Protein AF-A0AAQ3QI28-F1 (afdb_monomer_lite)

pLDDT: mean 74.13, std 18.62, range [35.41, 94.31]

Radius of gyration: 17.03 Å; chains: 1; bounding box: 28×38×39 Å

Secondary structure (DSSP, 8-state):
----TTTS--TT-HHHHHHHHHHHHHSSEEEES--HHHHHHHHHHHHHTTTT-EEEE---HHHH--SHHHHHTSS---------------

Sequence (90 aa):
MARMPWLLTAPGWEGFLEEIVESEATTDGVVINSFDDLERVYVDCYSGNMEGKKVWTLGPLSLVHKDPDNKAARGNGVSIVGGEEHQVIR

Organism: NCBI:txid4628

Foldseek 3Di:
DDDPCPPQVDPPNVVVVVVVVVCLVPDLAEEAAADCVVQVVPQVVVCVVSPNRDYHHDYPPCVVQVDPVSVVPPDDPDCPPDDDDDDDDD

Structure (mmCIF, N/CA/C/O backbone):
data_AF-A0AAQ3QI28-F1
#
_entry.id   AF-A0AAQ3QI28-F1
#
loop_
_atom_site.group_PDB
_atom_site.id
_atom_site.type_symbol
_atom_site.label_atom_id
_atom_site.label_alt_id
_atom_site.label_comp_id
_atom_site.label_asym_id
_atom_site.label_entity_id
_atom_site.label_seq_id
_atom_site.pdbx_PDB_ins_code
_atom_site.Cartn_x
_atom_site.Cartn_y
_atom_site.Cartn_z
_atom_site.occupancy
_atom_site.B_iso_or_equiv
_atom_site.auth_seq_id
_atom_site.auth_comp_id
_atom_site.auth_asym_id
_atom_site.auth_atom_id
_atom_site.pdbx_PDB_model_num
ATOM 1 N N . MET A 1 1 ? -2.760 2.063 13.781 1.00 45.78 1 MET A N 1
ATOM 2 C CA . MET A 1 1 ? -1.626 2.035 12.831 1.00 45.78 1 MET A CA 1
ATOM 3 C C . MET A 1 1 ? -0.302 1.846 13.560 1.00 45.78 1 MET A C 1
ATOM 5 O O . MET A 1 1 ? 0.001 2.619 14.462 1.00 45.78 1 MET A O 1
ATOM 9 N N . ALA A 1 2 ? 0.486 0.832 13.197 1.00 42.16 2 ALA A N 1
ATOM 10 C CA . ALA A 1 2 ? 1.843 0.660 13.713 1.00 42.16 2 ALA A CA 1
ATOM 11 C C . ALA A 1 2 ? 2.801 1.595 12.953 1.00 42.16 2 ALA A C 1
ATOM 13 O O . ALA A 1 2 ? 3.068 1.387 11.774 1.00 42.16 2 ALA A O 1
ATOM 14 N N . ARG A 1 3 ? 3.310 2.638 13.618 1.00 50.53 3 ARG A N 1
ATOM 15 C CA . ARG A 1 3 ? 4.389 3.485 13.079 1.00 50.53 3 ARG A CA 1
ATOM 16 C C . ARG A 1 3 ? 5.639 2.618 12.940 1.00 50.53 3 ARG A C 1
ATOM 18 O O . ARG A 1 3 ? 6.050 2.028 13.933 1.00 50.53 3 ARG A O 1
ATOM 25 N N . MET A 1 4 ? 6.223 2.512 11.744 1.00 55.84 4 MET A N 1
ATOM 26 C CA . MET A 1 4 ? 7.454 1.743 11.515 1.00 55.84 4 MET A CA 1
ATOM 27 C C . MET A 1 4 ? 8.653 2.502 12.113 1.00 55.84 4 MET A C 1
ATOM 29 O O . MET A 1 4 ? 9.122 3.469 11.506 1.00 55.84 4 MET A O 1
ATOM 33 N N . PRO A 1 5 ? 9.176 2.104 13.290 1.00 50.38 5 PRO A N 1
ATOM 34 C CA . PRO A 1 5 ? 10.014 3.000 14.085 1.00 50.38 5 PRO A CA 1
ATOM 35 C C . PRO A 1 5 ? 11.423 3.197 13.513 1.00 50.38 5 PRO A C 1
ATOM 37 O O . PRO A 1 5 ? 12.080 4.174 13.842 1.00 50.38 5 PRO A O 1
ATOM 40 N N . TRP A 1 6 ? 11.904 2.287 12.659 1.00 51.84 6 TRP A N 1
ATOM 41 C CA . TRP A 1 6 ? 13.305 2.283 12.218 1.00 51.84 6 TRP A CA 1
ATOM 42 C C . TRP A 1 6 ? 13.529 2.718 10.763 1.00 51.84 6 TRP A C 1
ATOM 44 O O . TRP A 1 6 ? 14.610 3.201 10.452 1.00 51.84 6 TRP A O 1
ATOM 54 N N . LEU A 1 7 ? 12.533 2.585 9.879 1.00 55.03 7 LEU A N 1
ATOM 55 C CA . LEU A 1 7 ? 12.676 2.952 8.461 1.00 55.03 7 LEU A CA 1
ATOM 56 C C . LEU A 1 7 ? 12.266 4.402 8.182 1.00 55.03 7 LEU A C 1
ATOM 58 O O . LEU A 1 7 ? 12.811 5.044 7.293 1.00 55.03 7 LEU A O 1
ATOM 62 N N . LEU A 1 8 ? 11.299 4.908 8.944 1.00 61.38 8 LEU A N 1
ATOM 63 C CA . LEU A 1 8 ? 10.633 6.169 8.641 1.00 61.38 8 LEU A CA 1
ATOM 64 C C . LEU A 1 8 ? 10.783 7.216 9.749 1.00 61.38 8 LEU A C 1
ATOM 66 O O . LEU A 1 8 ? 10.523 8.377 9.499 1.00 61.38 8 LEU A O 1
ATOM 70 N N . THR A 1 9 ? 11.262 6.863 10.947 1.00 62.91 9 THR A N 1
ATOM 71 C CA . THR A 1 9 ? 11.287 7.781 12.112 1.00 62.91 9 THR A CA 1
ATOM 72 C C . THR A 1 9 ? 12.646 8.476 12.304 1.00 62.91 9 THR A C 1
ATOM 74 O O . THR A 1 9 ? 13.054 8.760 13.429 1.00 62.91 9 THR A O 1
ATOM 77 N N . ALA A 1 10 ? 13.388 8.711 11.218 1.00 68.38 10 ALA A N 1
ATOM 78 C CA . ALA A 1 10 ? 14.643 9.456 11.279 1.00 68.38 10 ALA A CA 1
ATOM 79 C C . ALA A 1 10 ? 14.367 10.950 11.559 1.00 68.38 10 ALA A C 1
ATOM 81 O O . ALA A 1 10 ? 13.412 11.496 11.001 1.00 68.38 10 ALA A O 1
ATOM 82 N N . PRO A 1 11 ? 15.188 11.622 12.388 1.00 77.38 11 PRO A N 1
ATOM 83 C CA . PRO A 1 11 ? 15.004 13.040 12.671 1.00 77.38 11 PRO A CA 1
ATOM 84 C C . PRO A 1 11 ? 15.091 13.874 11.385 1.00 77.38 11 PRO A C 1
ATOM 86 O O . PRO A 1 11 ? 15.971 13.646 10.552 1.00 77.38 11 PRO A O 1
ATOM 89 N N . GLY A 1 12 ? 14.184 14.837 11.224 1.00 82.38 12 GLY A N 1
ATOM 90 C CA . GLY A 1 12 ? 14.079 15.700 10.042 1.00 82.38 12 GLY A CA 1
ATOM 91 C C . GLY A 1 12 ? 13.100 15.215 8.966 1.00 82.38 12 GLY A C 1
ATOM 92 O O . GLY A 1 12 ? 12.942 15.896 7.955 1.00 82.38 12 GLY A O 1
ATOM 93 N N . TRP A 1 13 ? 12.441 14.069 9.165 1.00 83.56 13 TRP A N 1
ATOM 94 C CA . TRP A 1 13 ? 11.394 13.547 8.272 1.00 83.56 13 TRP A CA 1
ATOM 95 C C . TRP A 1 13 ? 9.979 13.699 8.845 1.00 83.56 13 TRP A C 1
ATOM 97 O O . TRP A 1 13 ? 9.017 13.276 8.212 1.00 83.56 13 TRP A O 1
ATOM 107 N N . GLU A 1 14 ? 9.821 14.312 10.020 1.00 85.00 14 GLU A N 1
ATOM 108 C CA . GLU A 1 14 ? 8.561 14.328 10.770 1.00 85.00 14 GLU A CA 1
ATOM 109 C C . GLU A 1 14 ? 7.395 14.904 9.958 1.00 85.00 14 GLU A C 1
ATOM 111 O O . GLU A 1 14 ? 6.342 14.276 9.897 1.00 85.00 14 GLU A O 1
ATOM 116 N N . GLY A 1 15 ? 7.604 16.039 9.282 1.00 86.94 15 GLY A N 1
ATOM 117 C CA . GLY A 1 15 ? 6.564 16.666 8.458 1.00 86.94 15 GLY A CA 1
ATOM 118 C C . GLY A 1 15 ? 6.158 15.820 7.248 1.00 86.94 15 GLY A C 1
ATOM 119 O O . GLY A 1 15 ? 4.983 15.747 6.909 1.00 86.94 15 GLY A O 1
ATOM 120 N N . PHE A 1 16 ? 7.108 15.111 6.634 1.00 86.56 16 PHE A N 1
ATOM 121 C CA . PHE A 1 16 ? 6.813 14.210 5.516 1.00 86.56 16 PHE A CA 1
ATOM 122 C C . PHE A 1 16 ? 6.019 12.978 5.968 1.00 86.56 16 PHE A C 1
ATOM 124 O O . PHE A 1 16 ? 5.119 12.520 5.270 1.00 86.56 16 PHE A O 1
ATOM 131 N N . LEU A 1 17 ? 6.315 12.436 7.153 1.00 85.00 17 LEU A N 1
ATOM 132 C CA . LEU A 1 17 ? 5.524 11.336 7.710 1.00 85.00 17 LEU A CA 1
ATOM 133 C C . LEU A 1 17 ? 4.103 11.767 8.056 1.00 85.00 17 LEU A C 1
ATOM 135 O O . LEU A 1 17 ? 3.180 10.975 7.893 1.00 85.00 17 LEU A O 1
ATOM 139 N N . GLU A 1 18 ? 3.936 12.990 8.553 1.00 86.94 18 GLU A N 1
ATOM 140 C CA . GLU A 1 18 ? 2.617 13.553 8.831 1.00 86.94 18 GLU A CA 1
ATOM 141 C C . GLU A 1 18 ? 1.797 13.675 7.540 1.00 86.94 18 GLU A C 1
ATOM 143 O O . GLU A 1 18 ? 0.659 13.212 7.501 1.00 86.94 18 GLU A O 1
ATOM 148 N N . GLU A 1 19 ? 2.408 14.154 6.451 1.00 90.56 19 GLU A N 1
ATOM 149 C CA . GLU A 1 19 ? 1.782 14.199 5.123 1.00 90.56 19 GLU A CA 1
ATOM 150 C C . GLU A 1 19 ? 1.386 12.805 4.607 1.00 90.56 19 GLU A C 1
ATOM 152 O O . GLU A 1 19 ? 0.289 12.632 4.070 1.00 90.56 19 GLU A O 1
ATOM 157 N N . ILE A 1 20 ? 2.239 11.791 4.802 1.00 87.38 20 ILE A N 1
ATOM 158 C CA . ILE A 1 20 ? 1.912 10.400 4.447 1.00 87.38 20 ILE A CA 1
ATOM 159 C C . ILE A 1 20 ? 0.693 9.914 5.229 1.00 87.38 20 ILE A C 1
ATOM 161 O O . ILE A 1 20 ? -0.206 9.321 4.637 1.00 87.38 20 ILE A O 1
ATOM 165 N N . VAL A 1 21 ? 0.658 10.147 6.543 1.00 86.44 21 VAL A N 1
ATOM 166 C CA . VAL A 1 21 ? -0.436 9.686 7.410 1.00 86.44 21 VAL A CA 1
ATOM 167 C C . VAL A 1 21 ? -1.751 10.373 7.041 1.00 86.44 21 VAL A C 1
ATOM 169 O O . VAL A 1 21 ? -2.775 9.701 6.935 1.00 86.44 21 VAL A O 1
ATOM 172 N N . GLU A 1 22 ? -1.730 11.682 6.789 1.00 91.00 22 GLU A N 1
ATOM 173 C CA . GLU A 1 22 ? -2.903 12.440 6.337 1.00 91.00 22 GLU A CA 1
ATOM 174 C C . GLU A 1 22 ? -3.394 11.946 4.964 1.00 91.00 22 GLU A C 1
ATOM 176 O O . GLU A 1 22 ? -4.590 11.737 4.748 1.00 91.00 22 GLU A O 1
ATOM 181 N N . SER A 1 23 ? -2.472 11.679 4.038 1.00 89.75 23 SER A N 1
ATOM 182 C CA . SER A 1 23 ? -2.800 11.142 2.711 1.00 89.75 23 SER A CA 1
ATOM 183 C C . SER A 1 23 ? -3.378 9.725 2.793 1.00 89.75 23 SER A C 1
ATOM 185 O O . SER A 1 23 ? -4.360 9.405 2.123 1.00 89.75 23 SER A O 1
ATOM 187 N N . GLU A 1 24 ? -2.820 8.870 3.655 1.00 88.12 24 GLU A N 1
ATOM 188 C CA . GLU A 1 24 ? -3.349 7.530 3.931 1.00 88.12 24 GLU A CA 1
ATOM 189 C C . GLU A 1 24 ? -4.742 7.610 4.572 1.00 88.12 24 GLU A C 1
ATOM 191 O O . GLU A 1 24 ? -5.607 6.784 4.277 1.00 88.12 24 GLU A O 1
ATOM 196 N N . ALA A 1 25 ? -5.006 8.622 5.405 1.00 88.81 25 ALA A N 1
ATOM 197 C CA . ALA A 1 25 ? -6.309 8.855 6.020 1.00 88.81 25 ALA A CA 1
ATOM 198 C C . ALA A 1 25 ? -7.370 9.340 5.014 1.00 88.81 25 ALA A C 1
ATOM 200 O O . ALA A 1 25 ? -8.528 8.933 5.125 1.00 88.81 25 ALA A O 1
ATOM 201 N N . THR A 1 26 ? -6.983 10.140 4.022 1.00 92.69 26 THR A N 1
ATOM 202 C CA . THR A 1 26 ? -7.912 10.817 3.097 1.00 92.69 26 THR A CA 1
ATOM 203 C C . THR A 1 26 ? -8.095 10.120 1.747 1.00 92.69 26 THR A C 1
ATOM 205 O O . THR A 1 26 ? -9.049 10.432 1.037 1.00 92.69 26 THR A O 1
ATOM 208 N N . THR A 1 27 ? -7.234 9.165 1.388 1.00 93.12 27 THR A N 1
ATOM 209 C CA . THR A 1 27 ? -7.334 8.424 0.120 1.00 93.12 27 THR A CA 1
ATOM 210 C C . THR A 1 27 ? -8.553 7.495 0.047 1.00 93.12 27 THR A C 1
ATOM 212 O O . THR A 1 27 ? -8.975 6.903 1.044 1.00 93.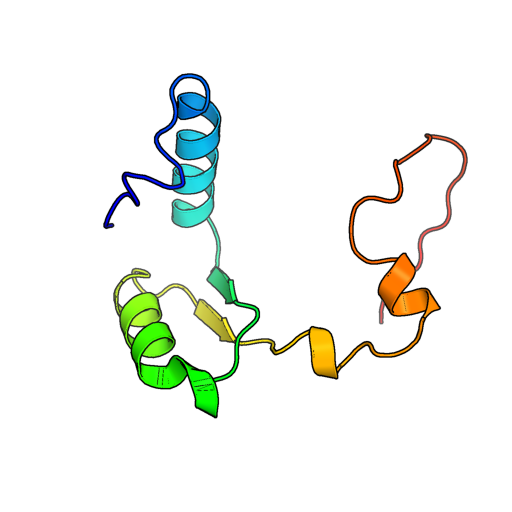12 27 THR A O 1
ATOM 215 N N . ASP A 1 28 ? -9.051 7.276 -1.173 1.00 94.31 28 ASP A N 1
ATOM 216 C CA . ASP A 1 28 ? -10.065 6.263 -1.496 1.00 94.31 28 ASP A CA 1
ATOM 217 C C . ASP A 1 28 ? -9.546 4.820 -1.309 1.00 94.31 28 ASP A C 1
ATOM 219 O O . ASP A 1 28 ? -10.318 3.866 -1.148 1.00 94.31 28 ASP A O 1
ATOM 223 N N . GLY A 1 29 ? -8.224 4.637 -1.344 1.00 93.38 29 GLY A N 1
ATOM 224 C CA . GLY A 1 29 ? -7.582 3.343 -1.151 1.00 93.38 29 GLY A CA 1
ATOM 225 C C . GLY A 1 29 ? -6.089 3.324 -1.467 1.00 93.38 29 GLY A C 1
ATOM 226 O O . GLY A 1 29 ? -5.472 4.357 -1.728 1.00 93.38 29 GLY A O 1
ATOM 227 N N . VAL A 1 30 ? -5.502 2.128 -1.429 1.00 91.06 30 VAL A N 1
ATOM 228 C CA . VAL A 1 30 ? -4.056 1.913 -1.564 1.00 91.06 30 VAL A CA 1
ATOM 229 C C . VAL A 1 30 ? -3.754 0.888 -2.648 1.00 91.06 30 VAL A C 1
ATOM 231 O O . VAL A 1 30 ? -4.350 -0.188 -2.704 1.00 91.06 30 VAL A O 1
ATOM 234 N N . VAL A 1 31 ? -2.784 1.212 -3.498 1.00 91.62 31 VAL A N 1
ATOM 235 C CA . VAL A 1 31 ? -2.235 0.297 -4.500 1.00 91.62 31 VAL A CA 1
ATOM 236 C C . VAL A 1 31 ? -0.907 -0.251 -3.989 1.00 91.62 31 VAL A C 1
ATOM 238 O O . VAL A 1 31 ? -0.000 0.512 -3.664 1.00 91.62 31 VAL A O 1
ATOM 241 N N . ILE A 1 32 ? -0.778 -1.575 -3.941 1.00 88.75 32 ILE A N 1
ATOM 242 C CA . ILE A 1 32 ? 0.414 -2.274 -3.460 1.00 88.75 32 ILE A CA 1
ATOM 243 C C . ILE A 1 32 ? 1.032 -3.038 -4.626 1.00 88.75 32 ILE A C 1
ATOM 245 O O . ILE A 1 32 ? 0.376 -3.860 -5.263 1.00 88.75 32 ILE A O 1
ATOM 249 N N . ASN A 1 33 ? 2.318 -2.807 -4.888 1.00 88.06 33 ASN A N 1
ATOM 250 C CA . ASN A 1 33 ? 3.087 -3.600 -5.845 1.00 88.06 33 ASN A CA 1
ATOM 251 C C . ASN A 1 33 ? 3.481 -4.954 -5.230 1.00 88.06 33 ASN A C 1
ATOM 253 O O . ASN A 1 33 ? 4.634 -5.180 -4.869 1.00 88.06 33 ASN A O 1
ATOM 257 N N . SER A 1 34 ? 2.495 -5.830 -5.091 1.00 86.12 34 SER A N 1
ATOM 258 C CA . SER A 1 34 ? 2.628 -7.215 -4.649 1.00 86.12 34 SER A CA 1
ATOM 259 C C . SER A 1 34 ? 1.550 -8.065 -5.333 1.00 86.12 34 SER A C 1
ATOM 261 O O . SER A 1 34 ? 0.770 -7.547 -6.134 1.00 86.12 34 SER A O 1
ATOM 263 N N . PHE A 1 35 ? 1.521 -9.366 -5.066 1.00 85.75 35 PHE A N 1
ATOM 264 C CA . PHE A 1 35 ? 0.496 -10.283 -5.561 1.00 85.75 35 PHE A CA 1
ATOM 265 C C . PHE A 1 35 ? 0.169 -11.333 -4.500 1.00 85.75 35 PHE A C 1
ATOM 267 O O . PHE A 1 35 ? 1.037 -11.754 -3.731 1.00 85.75 35 PHE A O 1
ATOM 274 N N . ASP A 1 36 ? -1.093 -11.751 -4.465 1.00 82.81 36 ASP A N 1
ATOM 275 C CA . ASP A 1 36 ? -1.645 -12.528 -3.355 1.00 82.81 36 ASP A CA 1
ATOM 276 C C . ASP A 1 36 ? -0.907 -13.856 -3.140 1.00 82.81 36 ASP A C 1
ATOM 278 O O . ASP A 1 36 ? -0.664 -14.242 -2.001 1.00 82.81 36 ASP A O 1
ATOM 282 N N . ASP A 1 37 ? -0.468 -14.529 -4.206 1.00 84.56 37 ASP A N 1
ATOM 283 C CA . ASP A 1 37 ? 0.243 -15.810 -4.084 1.00 84.56 37 ASP A CA 1
ATOM 284 C C . ASP A 1 37 ? 1.555 -15.701 -3.285 1.00 84.56 37 ASP A C 1
ATOM 286 O O . ASP A 1 37 ? 1.994 -16.694 -2.703 1.00 84.56 37 ASP A O 1
ATOM 290 N N . LEU A 1 38 ? 2.176 -14.516 -3.235 1.00 83.31 38 LEU A N 1
ATOM 291 C CA . LEU A 1 38 ? 3.395 -14.283 -2.459 1.00 83.31 38 LEU A CA 1
ATOM 292 C C . LEU A 1 38 ? 3.101 -13.783 -1.040 1.00 83.31 38 LEU A C 1
ATOM 294 O O . LEU A 1 38 ? 3.766 -14.212 -0.099 1.00 83.31 38 LEU A O 1
ATOM 298 N N . GLU A 1 39 ? 2.128 -12.881 -0.875 1.00 87.12 39 GLU A N 1
ATOM 299 C CA . GLU A 1 39 ? 1.963 -12.107 0.367 1.00 87.12 39 GLU A CA 1
ATOM 300 C C . GLU A 1 39 ? 0.516 -12.026 0.887 1.00 87.12 39 GLU A C 1
ATOM 302 O O . GLU A 1 39 ? 0.179 -11.088 1.610 1.00 87.12 39 GLU A O 1
ATOM 307 N N . ARG A 1 40 ? -0.352 -13.006 0.588 1.00 88.00 40 ARG A N 1
ATOM 308 C CA . ARG A 1 40 ? -1.784 -12.950 0.962 1.00 88.00 40 ARG A CA 1
ATOM 309 C C . ARG A 1 40 ? -2.042 -12.568 2.417 1.00 88.00 40 ARG A C 1
ATOM 311 O O . ARG A 1 40 ? -2.848 -11.691 2.687 1.00 88.00 40 ARG A O 1
ATOM 318 N N . VAL A 1 41 ? -1.319 -13.182 3.355 1.00 91.06 41 VAL A N 1
ATOM 319 C CA . VAL A 1 41 ? -1.495 -12.916 4.796 1.00 91.06 41 VAL A CA 1
ATOM 320 C C . VAL A 1 41 ? -1.221 -11.449 5.138 1.00 91.06 41 VAL A C 1
ATOM 322 O O . VAL A 1 41 ? -1.897 -10.872 5.988 1.00 91.06 41 VAL A O 1
ATOM 325 N N . TYR A 1 42 ? -0.242 -10.833 4.474 1.00 88.19 42 TYR A N 1
ATOM 326 C CA . TYR A 1 42 ? 0.069 -9.423 4.668 1.00 88.19 42 TYR A CA 1
ATOM 327 C C . TYR A 1 42 ? -1.014 -8.530 4.058 1.00 88.19 42 TYR A C 1
ATOM 329 O O . TYR A 1 42 ? -1.490 -7.614 4.725 1.00 88.19 42 TYR A O 1
ATOM 337 N N . VAL A 1 43 ? -1.443 -8.834 2.831 1.00 89.38 43 VAL A N 1
ATOM 338 C CA . VAL A 1 43 ? -2.494 -8.093 2.117 1.00 89.38 43 VAL A CA 1
ATOM 339 C C . VAL A 1 43 ? -3.808 -8.120 2.899 1.00 89.38 43 VAL A C 1
ATOM 341 O O . VAL A 1 43 ? -4.417 -7.069 3.098 1.00 89.38 43 VAL A O 1
ATOM 344 N N . ASP A 1 44 ? -4.205 -9.283 3.416 1.00 91.38 44 ASP A N 1
ATOM 345 C CA . ASP A 1 44 ? -5.420 -9.453 4.220 1.00 91.38 44 ASP A CA 1
ATOM 346 C C . ASP A 1 44 ? -5.338 -8.653 5.529 1.00 91.38 44 ASP A C 1
ATOM 348 O O . ASP A 1 44 ? -6.264 -7.919 5.883 1.00 91.38 44 ASP A O 1
ATOM 352 N N . CYS A 1 45 ? -4.207 -8.749 6.236 1.00 91.00 45 CYS A N 1
ATOM 353 C CA . CYS A 1 45 ? -3.970 -8.005 7.473 1.00 91.00 45 CYS A CA 1
ATOM 354 C C . CYS A 1 45 ? -4.005 -6.488 7.238 1.00 91.00 45 CYS A C 1
ATOM 356 O O . CYS A 1 45 ? -4.648 -5.751 7.985 1.00 91.00 45 CYS A O 1
ATOM 358 N N . TYR A 1 46 ? -3.337 -6.011 6.187 1.00 89.00 46 TYR A N 1
ATOM 359 C CA . TYR A 1 46 ? -3.298 -4.593 5.849 1.00 89.00 46 TYR A CA 1
ATOM 360 C C . TYR A 1 46 ? -4.684 -4.076 5.451 1.00 89.00 46 TYR A C 1
ATOM 362 O O . TYR A 1 46 ? -5.133 -3.064 5.983 1.00 89.00 46 TYR A O 1
ATOM 370 N N . SER A 1 47 ? -5.408 -4.823 4.615 1.00 90.50 47 SER A N 1
ATOM 371 C CA . SER A 1 47 ? -6.779 -4.492 4.207 1.00 90.50 47 SER A CA 1
ATOM 372 C C . SER A 1 47 ? -7.739 -4.420 5.398 1.00 90.50 47 SER A C 1
ATOM 374 O O . SER A 1 47 ? -8.570 -3.519 5.468 1.00 90.50 47 SER A O 1
ATOM 376 N N . GLY A 1 48 ? -7.600 -5.316 6.382 1.00 91.25 48 GLY A N 1
ATOM 377 C CA . GLY A 1 48 ? -8.398 -5.275 7.612 1.00 91.25 48 GLY A CA 1
ATOM 378 C C . GLY A 1 48 ? -8.154 -4.028 8.472 1.00 91.25 48 GLY A C 1
ATOM 379 O O . GLY A 1 48 ? -9.056 -3.587 9.180 1.00 91.25 48 GLY A O 1
ATOM 380 N N . ASN A 1 49 ? -6.964 -3.428 8.382 1.00 88.81 49 ASN A N 1
ATOM 381 C CA . ASN A 1 49 ? -6.598 -2.212 9.116 1.00 88.81 49 ASN A CA 1
ATOM 382 C C . ASN A 1 49 ? -6.975 -0.914 8.384 1.00 88.81 49 ASN A C 1
ATOM 384 O O . ASN A 1 49 ? -6.792 0.165 8.939 1.00 88.81 49 ASN A O 1
ATOM 388 N N . MET A 1 50 ? -7.492 -1.007 7.159 1.00 86.00 50 MET A N 1
ATOM 389 C CA . MET A 1 50 ? -7.716 0.132 6.267 1.00 86.00 50 MET A CA 1
ATOM 390 C C . MET A 1 50 ? -9.085 0.808 6.409 1.00 86.00 50 MET A C 1
ATOM 392 O O . MET A 1 50 ? -9.493 1.563 5.533 1.00 86.00 50 MET A O 1
ATOM 396 N N . GLU A 1 51 ? -9.812 0.547 7.499 1.00 89.00 51 GLU A N 1
ATOM 397 C CA . GLU A 1 51 ? -11.107 1.187 7.808 1.00 89.00 51 GLU A CA 1
ATOM 398 C C . GLU A 1 51 ? -12.135 1.105 6.656 1.00 89.00 51 GLU A C 1
ATOM 400 O O . GLU A 1 51 ? -12.966 1.988 6.464 1.00 89.00 51 GLU A O 1
ATOM 405 N N . GLY A 1 52 ? -12.086 0.023 5.870 1.00 89.38 52 GLY A N 1
ATOM 406 C CA . GLY A 1 52 ? -12.977 -0.197 4.725 1.00 89.38 52 GLY A CA 1
ATOM 407 C C . GLY A 1 52 ? -12.504 0.417 3.402 1.00 89.38 52 GLY A C 1
ATOM 408 O O . GLY A 1 52 ? -13.194 0.264 2.393 1.00 89.38 52 GLY A O 1
ATOM 409 N N . LYS A 1 53 ? -11.332 1.062 3.370 1.00 93.62 53 LYS A N 1
ATOM 410 C CA . LYS A 1 53 ? -10.701 1.518 2.125 1.00 93.62 53 LYS A CA 1
ATOM 411 C C . LYS A 1 53 ? -10.275 0.343 1.261 1.00 93.62 53 LYS A C 1
ATOM 413 O O . LYS A 1 53 ? -9.967 -0.750 1.742 1.00 93.62 53 LYS A O 1
ATOM 418 N N . LYS A 1 54 ? -10.238 0.583 -0.047 1.00 93.94 54 LYS A N 1
ATOM 419 C CA . LYS A 1 54 ? -9.906 -0.457 -1.015 1.00 93.94 54 LYS A CA 1
ATOM 420 C C . LYS A 1 54 ? -8.397 -0.680 -1.088 1.00 93.94 54 LYS A C 1
ATOM 422 O O . LYS A 1 54 ? -7.625 0.272 -1.123 1.00 93.94 54 LYS A O 1
ATOM 427 N N . VAL A 1 55 ? -7.988 -1.942 -1.159 1.00 92.38 55 VAL A N 1
ATOM 428 C CA . VAL A 1 55 ? -6.596 -2.338 -1.390 1.00 92.38 55 VAL A CA 1
ATOM 429 C C . VAL A 1 55 ? -6.519 -3.082 -2.717 1.00 92.38 55 VAL A C 1
ATOM 431 O O . VAL A 1 55 ? -7.273 -4.027 -2.948 1.00 92.38 55 VAL A O 1
ATOM 434 N N . TRP A 1 56 ? -5.630 -2.639 -3.604 1.00 92.69 56 TRP A N 1
ATOM 435 C CA . TRP A 1 56 ? -5.372 -3.284 -4.891 1.00 92.69 56 TRP A CA 1
ATOM 436 C C . TRP A 1 56 ? -3.942 -3.809 -4.939 1.00 92.69 56 TRP A C 1
ATOM 438 O O . TRP A 1 56 ? -2.992 -3.026 -4.918 1.00 92.69 56 TRP A O 1
ATOM 448 N N . THR A 1 57 ? -3.780 -5.122 -5.066 1.00 91.56 57 THR A N 1
ATOM 449 C CA . THR A 1 57 ? -2.487 -5.751 -5.343 1.00 91.56 57 THR A CA 1
ATOM 450 C C . THR A 1 57 ? -2.238 -5.766 -6.851 1.00 91.56 57 THR A C 1
ATOM 452 O O . THR A 1 57 ? -2.915 -6.454 -7.611 1.00 91.56 57 THR A O 1
ATOM 455 N N . LEU A 1 58 ? -1.289 -4.946 -7.306 1.00 88.12 58 LEU A N 1
ATOM 456 C CA . LEU A 1 58 ? -0.887 -4.834 -8.709 1.00 88.12 58 LEU A CA 1
ATOM 457 C C . LEU A 1 58 ? 0.593 -5.183 -8.838 1.00 88.12 58 LEU A C 1
ATOM 459 O O . LEU A 1 58 ? 1.457 -4.303 -8.810 1.00 88.12 58 LEU A O 1
ATOM 463 N N . GLY A 1 59 ? 0.904 -6.469 -8.972 1.00 78.31 59 GLY A N 1
ATOM 464 C CA . GLY A 1 59 ? 2.296 -6.884 -8.948 1.00 78.31 59 GLY A CA 1
ATOM 465 C C . GLY A 1 59 ? 2.615 -8.270 -9.506 1.00 78.31 59 GLY A C 1
ATOM 466 O O . GLY A 1 59 ? 1.726 -9.012 -9.920 1.00 78.31 59 GLY A O 1
ATOM 467 N N . PRO A 1 60 ? 3.922 -8.597 -9.534 1.00 78.06 60 PRO A N 1
ATOM 468 C CA . PRO A 1 60 ? 5.025 -7.658 -9.356 1.00 78.06 60 PRO A CA 1
ATOM 469 C C . PRO A 1 60 ? 5.234 -6.841 -10.638 1.00 78.06 60 PRO A C 1
ATOM 471 O O . PRO A 1 60 ? 5.384 -7.392 -11.731 1.00 78.06 60 PRO A O 1
ATOM 474 N N . LEU A 1 61 ? 5.343 -5.518 -10.511 1.00 75.62 61 LEU A N 1
ATOM 475 C CA . LEU A 1 61 ? 5.578 -4.596 -11.630 1.00 75.62 61 LEU A CA 1
ATOM 476 C C . LEU A 1 61 ? 6.888 -4.903 -12.392 1.00 75.62 61 LEU A C 1
ATOM 478 O O . LEU A 1 61 ? 7.072 -4.500 -13.544 1.00 75.62 61 LEU A O 1
ATOM 482 N N . SER A 1 62 ? 7.800 -5.661 -11.771 1.00 72.19 62 SER A N 1
ATOM 483 C CA . SER A 1 62 ? 9.010 -6.202 -12.400 1.00 72.19 62 SER A CA 1
ATOM 484 C C . SER A 1 62 ? 8.724 -7.252 -13.484 1.00 72.19 62 SER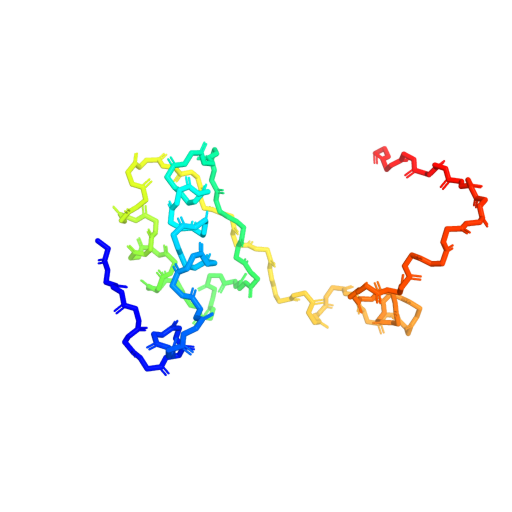 A C 1
ATOM 486 O O . SER A 1 62 ? 9.539 -7.418 -14.395 1.00 72.19 62 SER A O 1
ATOM 488 N N . LEU A 1 63 ? 7.581 -7.941 -13.423 1.00 72.31 63 LEU A N 1
ATOM 489 C CA . LEU A 1 63 ? 7.204 -8.992 -14.369 1.00 72.31 63 LEU A CA 1
ATOM 490 C C . LEU A 1 63 ? 6.399 -8.476 -15.564 1.00 72.31 63 LEU A C 1
ATOM 492 O O . LEU A 1 63 ? 6.476 -9.087 -16.628 1.00 72.31 63 LEU A O 1
ATOM 496 N N . VAL A 1 64 ? 5.683 -7.359 -15.410 1.00 69.56 64 VAL A N 1
ATOM 497 C CA . VAL A 1 64 ? 4.773 -6.822 -16.439 1.00 69.56 64 VAL A CA 1
ATOM 498 C C . VAL A 1 64 ? 5.518 -5.961 -17.465 1.00 69.56 64 VAL A C 1
ATOM 500 O O . VAL A 1 64 ? 5.333 -6.117 -18.668 1.00 69.56 64 VAL A O 1
ATOM 503 N N . HIS A 1 65 ? 6.435 -5.098 -17.018 1.00 69.31 65 HIS A N 1
ATOM 504 C CA . HIS A 1 65 ? 7.129 -4.136 -17.882 1.00 69.31 65 HIS A CA 1
ATOM 505 C C . HIS A 1 65 ? 8.612 -4.494 -18.028 1.00 69.31 65 HIS A C 1
ATOM 507 O O . HIS A 1 65 ? 9.486 -3.939 -17.348 1.00 69.31 65 HIS A O 1
ATOM 513 N N . LYS A 1 66 ? 8.891 -5.496 -18.873 1.00 70.25 66 LYS A N 1
ATOM 514 C CA . LYS A 1 66 ? 10.254 -6.003 -19.123 1.00 70.25 66 LYS A CA 1
ATOM 515 C C . LYS A 1 66 ? 10.999 -5.258 -20.225 1.00 70.25 66 LYS A C 1
ATOM 517 O O . LYS A 1 66 ? 12.224 -5.355 -20.260 1.00 70.25 66 LYS A O 1
ATOM 522 N N . ASP A 1 67 ? 10.268 -4.547 -21.073 1.00 79.25 67 ASP A N 1
ATOM 523 C CA . ASP A 1 67 ? 10.831 -3.742 -22.146 1.00 79.25 67 ASP A CA 1
ATOM 524 C C . ASP A 1 67 ? 11.799 -2.676 -21.584 1.00 79.25 67 ASP A C 1
ATOM 526 O O . ASP A 1 67 ? 11.474 -2.050 -20.567 1.00 79.25 67 ASP A O 1
ATOM 530 N N . PRO A 1 68 ? 13.003 -2.523 -22.164 1.00 73.19 68 PRO A N 1
ATOM 531 C CA . PRO A 1 68 ? 14.024 -1.601 -21.676 1.00 73.19 68 PRO A CA 1
ATOM 532 C C . PRO A 1 68 ? 13.556 -0.144 -21.629 1.00 73.19 68 PRO A C 1
ATOM 534 O O . PRO A 1 68 ? 13.915 0.540 -20.669 1.00 73.19 68 PRO A O 1
ATOM 537 N N . ASP A 1 69 ? 12.709 0.303 -22.556 1.00 74.19 69 ASP A N 1
ATOM 538 C CA . ASP A 1 69 ? 12.181 1.670 -22.565 1.00 74.19 69 ASP A CA 1
ATOM 539 C C . ASP A 1 69 ? 11.199 1.858 -21.405 1.00 74.19 69 ASP A C 1
ATOM 541 O O . ASP A 1 69 ? 11.317 2.800 -20.620 1.00 74.19 69 ASP A O 1
ATOM 545 N N . ASN A 1 70 ? 10.321 0.876 -21.175 1.00 71.69 70 ASN A N 1
ATOM 546 C CA . ASN A 1 70 ? 9.448 0.868 -19.996 1.00 71.69 70 ASN A CA 1
ATOM 547 C C . ASN A 1 70 ? 10.227 0.758 -18.674 1.00 71.69 70 ASN A C 1
ATOM 549 O O . ASN A 1 70 ? 9.752 1.211 -17.632 1.00 71.69 70 ASN A O 1
ATOM 553 N N . LYS A 1 71 ? 11.413 0.130 -18.671 1.00 71.94 71 LYS A N 1
ATOM 554 C CA . LYS A 1 71 ? 12.285 0.115 -17.488 1.00 71.94 71 LYS A CA 1
ATOM 555 C C . LYS A 1 71 ? 12.927 1.476 -17.256 1.00 71.94 71 LYS A C 1
ATOM 557 O O . LYS A 1 71 ? 12.975 1.894 -16.104 1.00 71.94 71 LYS A O 1
ATOM 562 N N . ALA A 1 72 ? 13.419 2.115 -18.316 1.00 72.12 72 ALA A N 1
ATOM 563 C CA . ALA A 1 72 ? 14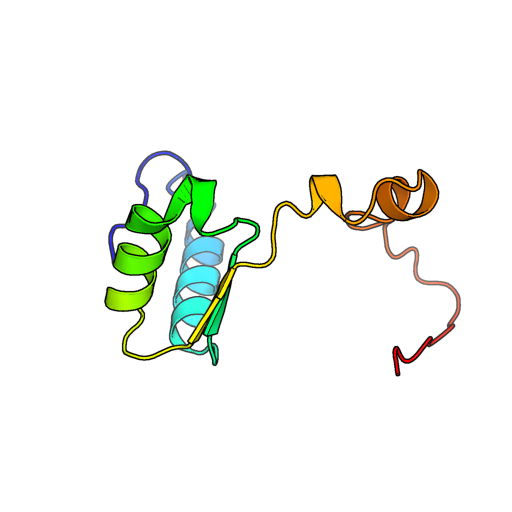.083 3.414 -18.272 1.00 72.12 72 ALA A CA 1
ATOM 564 C C . ALA A 1 72 ? 13.117 4.548 -17.899 1.00 72.12 72 ALA A C 1
ATOM 566 O O . ALA A 1 72 ? 13.515 5.485 -17.217 1.00 72.12 72 ALA A O 1
ATOM 567 N N . ALA A 1 73 ? 11.841 4.421 -18.269 1.00 70.50 73 ALA A N 1
ATOM 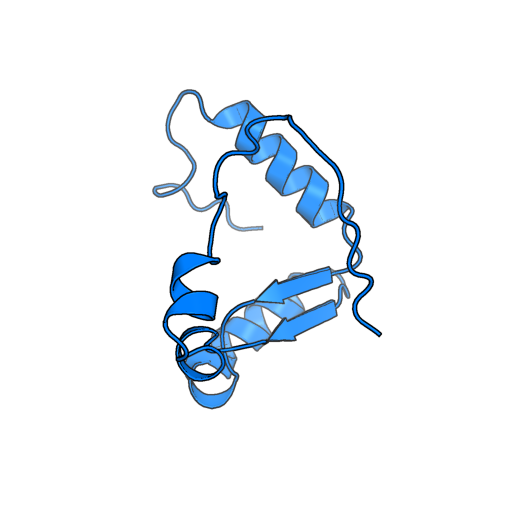568 C CA . ALA A 1 73 ? 10.780 5.352 -17.898 1.00 70.50 73 ALA A CA 1
ATOM 569 C C . ALA A 1 73 ? 10.298 5.218 -16.436 1.00 70.50 73 ALA A C 1
ATOM 571 O O . ALA A 1 73 ? 9.457 6.001 -15.997 1.00 70.50 73 ALA A O 1
ATOM 572 N N . ARG A 1 74 ? 10.783 4.236 -15.656 1.00 74.25 74 ARG A N 1
ATOM 573 C CA . ARG A 1 74 ? 10.420 4.123 -14.233 1.00 74.25 74 ARG A CA 1
ATOM 574 C C . ARG A 1 74 ? 11.161 5.167 -13.401 1.00 74.25 74 ARG A C 1
ATOM 576 O O . ARG A 1 74 ? 12.386 5.182 -13.365 1.00 74.25 74 ARG A O 1
ATOM 583 N N . GLY A 1 75 ? 10.402 5.951 -12.640 1.00 68.31 75 GLY A N 1
ATOM 584 C CA . GLY A 1 75 ? 10.923 7.023 -11.795 1.00 68.31 75 GLY A CA 1
ATOM 585 C C . GLY A 1 75 ? 10.760 8.393 -12.446 1.00 68.31 75 GLY A C 1
ATOM 586 O O . GLY A 1 75 ? 10.157 8.529 -13.505 1.00 68.31 75 GLY A O 1
ATOM 587 N N . ASN A 1 76 ? 11.274 9.427 -11.785 1.00 55.88 76 ASN A N 1
ATOM 588 C CA . ASN A 1 76 ? 11.253 10.774 -12.333 1.00 55.88 76 ASN A CA 1
ATOM 589 C C . 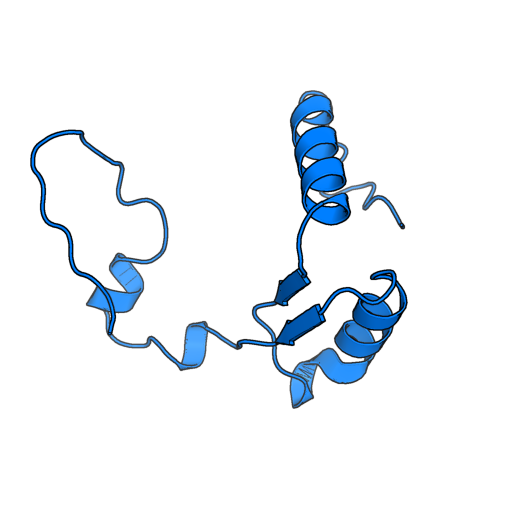ASN A 1 76 ? 12.419 10.920 -13.318 1.00 55.88 76 ASN A C 1
ATOM 591 O O . ASN A 1 76 ? 13.558 11.156 -12.908 1.00 55.88 76 ASN A O 1
ATOM 595 N N . GLY A 1 77 ? 12.146 10.786 -14.616 1.00 56.00 77 GLY A N 1
ATOM 596 C CA . GLY A 1 77 ? 12.946 11.494 -15.605 1.00 56.00 77 GLY A CA 1
ATOM 597 C C . GLY A 1 77 ? 12.710 12.968 -15.331 1.00 56.00 77 GLY A C 1
ATOM 598 O O . GLY A 1 77 ? 11.657 13.463 -15.703 1.00 56.00 77 GLY A O 1
ATOM 599 N N . VAL A 1 78 ? 13.619 13.594 -14.571 1.00 40.22 78 VAL A N 1
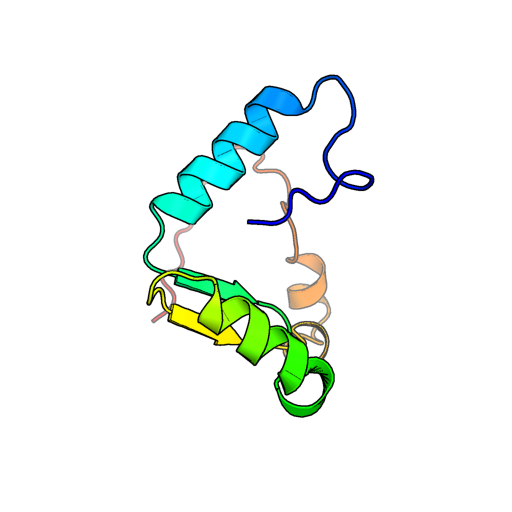ATOM 600 C CA . VAL A 1 78 ? 13.587 15.005 -14.164 1.00 40.22 78 VAL A CA 1
ATOM 601 C C . VAL A 1 78 ? 12.772 15.814 -15.164 1.00 40.22 78 VAL A C 1
ATOM 603 O O . VAL A 1 78 ? 13.176 15.923 -16.320 1.00 40.22 78 VAL A O 1
ATOM 606 N N . SER A 1 79 ? 11.637 16.363 -14.726 1.00 45.34 79 SER A N 1
ATOM 607 C CA . SER A 1 79 ? 10.923 17.413 -15.446 1.00 45.34 79 SER A CA 1
ATOM 608 C C . SER A 1 79 ? 11.872 18.591 -15.662 1.00 45.34 79 SER A C 1
ATOM 610 O O . SER A 1 79 ? 11.907 19.539 -14.878 1.00 45.34 79 SER A O 1
ATOM 612 N N . ILE A 1 80 ? 12.678 18.534 -16.720 1.00 46.19 80 ILE A N 1
ATOM 613 C CA . ILE A 1 80 ? 13.272 19.715 -17.321 1.00 46.19 80 ILE A CA 1
ATOM 614 C C . ILE A 1 80 ? 12.094 20.349 -18.048 1.00 46.19 80 ILE A C 1
ATOM 616 O O . ILE A 1 80 ? 11.671 19.881 -19.101 1.00 46.19 80 ILE A O 1
ATOM 620 N N . VAL A 1 81 ? 11.475 21.334 -17.401 1.00 40.78 81 VAL A N 1
ATOM 621 C CA . VAL A 1 81 ? 10.362 22.095 -17.963 1.00 40.78 81 VAL A CA 1
ATOM 622 C C . VAL A 1 81 ? 10.781 22.611 -19.337 1.00 40.78 81 VAL A C 1
ATOM 624 O O . VAL A 1 81 ? 11.686 23.437 -19.446 1.00 40.78 81 VAL A O 1
ATOM 627 N N . GLY A 1 82 ? 10.126 22.103 -20.378 1.00 38.88 82 GLY A N 1
ATOM 628 C CA . GLY A 1 82 ? 10.369 22.515 -21.751 1.00 38.88 82 GLY A CA 1
ATOM 629 C C . GLY A 1 82 ? 9.625 21.656 -22.766 1.00 38.88 82 GLY A C 1
ATOM 630 O O . GLY A 1 82 ? 10.259 20.897 -23.485 1.00 38.88 82 GLY A O 1
ATOM 631 N N . GLY A 1 83 ? 8.303 21.826 -22.848 1.00 36.84 83 GLY A N 1
ATOM 632 C CA . GLY A 1 83 ? 7.520 21.432 -24.025 1.00 36.84 83 GLY A CA 1
ATOM 633 C C . GLY A 1 83 ? 6.669 20.175 -23.858 1.00 36.84 83 GLY A C 1
ATOM 634 O O . GLY A 1 83 ? 7.146 19.060 -24.005 1.00 36.84 83 GLY A O 1
ATOM 635 N N . GLU A 1 84 ? 5.404 20.422 -23.533 1.00 43.75 84 GLU A N 1
ATOM 636 C CA . GLU A 1 84 ? 4.180 19.715 -23.930 1.00 43.75 84 GLU A CA 1
ATOM 637 C C . GLU A 1 84 ? 4.336 18.441 -24.787 1.00 43.75 84 GLU A C 1
ATOM 639 O O . GLU A 1 84 ? 4.747 18.515 -25.937 1.00 43.75 84 GLU A O 1
ATOM 644 N N . GLU A 1 85 ? 3.839 17.306 -24.283 1.00 35.41 85 GLU A N 1
ATOM 645 C CA . GLU A 1 85 ? 2.907 16.465 -25.046 1.00 35.41 85 GLU A CA 1
ATOM 646 C C . GLU A 1 85 ? 2.090 15.571 -24.097 1.00 35.41 85 GLU A C 1
ATOM 648 O O . GLU A 1 85 ? 2.599 14.693 -23.402 1.00 35.41 85 GLU A O 1
ATOM 653 N N . HIS A 1 86 ? 0.784 15.836 -24.048 1.00 39.41 86 HIS A N 1
ATOM 654 C CA . HIS A 1 86 ? -0.205 14.992 -23.388 1.00 39.41 86 HIS A CA 1
ATOM 655 C C . HIS A 1 86 ? -0.426 13.725 -24.221 1.00 39.41 86 HIS A C 1
ATOM 657 O O . HIS A 1 86 ? -0.949 13.810 -25.332 1.00 39.41 86 HIS A O 1
ATOM 663 N N . GLN A 1 87 ? -0.164 12.545 -23.656 1.00 36.62 87 GLN A N 1
ATOM 664 C CA . GLN A 1 87 ? -0.822 11.324 -24.119 1.00 36.62 87 GLN A CA 1
ATOM 665 C C . GLN A 1 87 ? -1.762 10.789 -23.043 1.00 36.62 87 GLN A C 1
ATOM 667 O O . GLN A 1 87 ? -1.363 10.280 -21.999 1.00 36.62 87 GLN A O 1
ATOM 672 N N . VAL A 1 88 ? -3.048 10.960 -23.342 1.00 37.47 88 VAL A N 1
ATOM 673 C CA . VAL A 1 88 ? -4.186 10.351 -22.661 1.00 37.47 88 VAL A CA 1
ATOM 674 C C . VAL A 1 88 ? -4.118 8.845 -22.891 1.00 37.47 88 VAL A C 1
ATOM 676 O O . VAL A 1 88 ? -4.205 8.387 -24.031 1.00 37.47 88 VAL A O 1
ATOM 679 N N . ILE A 1 89 ? -3.990 8.078 -21.813 1.00 42.66 89 ILE A N 1
ATOM 680 C CA . ILE A 1 89 ? -4.170 6.628 -21.855 1.00 42.66 89 ILE A CA 1
ATOM 681 C C . ILE A 1 89 ? -5.684 6.390 -21.932 1.00 42.66 89 ILE A C 1
ATOM 683 O O . ILE A 1 89 ? -6.417 6.790 -21.027 1.00 42.66 89 ILE A O 1
ATOM 687 N N . ARG A 1 90 ? -6.147 5.847 -23.062 1.00 37.34 90 ARG A N 1
ATOM 688 C CA . ARG A 1 90 ? -7.514 5.332 -23.227 1.00 37.34 90 ARG A CA 1
ATOM 689 C C . ARG A 1 90 ? -7.669 3.993 -22.524 1.00 37.34 90 ARG A C 1
ATOM 691 O O . ARG A 1 90 ? -6.688 3.219 -22.555 1.00 37.34 90 ARG A O 1
#